Protein AF-A0A7V3ADS8-F1 (afdb_monomer_lite)

Radius of gyration: 53.24 Å; chains: 1; bounding box: 100×28×136 Å

Structure (mmCIF, N/CA/C/O backbone):
data_AF-A0A7V3ADS8-F1
#
_entry.id   AF-A0A7V3ADS8-F1
#
loop_
_atom_site.group_PDB
_atom_site.id
_atom_site.type_symbol
_atom_site.label_atom_id
_atom_site.label_alt_id
_atom_site.label_comp_id
_atom_site.label_asym_id
_atom_site.label_entity_id
_atom_site.label_seq_id
_atom_site.pdbx_PDB_ins_code
_atom_site.Cartn_x
_atom_site.Cartn_y
_atom_site.Cartn_z
_atom_site.occupancy
_atom_site.B_iso_or_equiv
_atom_site.auth_seq_id
_atom_site.auth_comp_id
_atom_site.auth_asym_id
_atom_site.auth_atom_id
_atom_site.pdbx_PDB_model_num
ATOM 1 N N . MET A 1 1 ? 70.111 -1.964 -106.541 1.00 58.00 1 MET A N 1
ATOM 2 C CA . MET A 1 1 ? 68.718 -1.583 -106.201 1.00 58.00 1 MET A CA 1
ATOM 3 C C . MET A 1 1 ? 68.210 -2.117 -104.852 1.00 58.00 1 MET A C 1
ATOM 5 O O . MET A 1 1 ? 67.350 -1.475 -104.272 1.00 58.00 1 MET A O 1
ATOM 9 N N . VAL A 1 2 ? 68.747 -3.212 -104.292 1.00 62.38 2 VAL A N 1
ATOM 10 C CA . VAL A 1 2 ? 68.216 -3.870 -103.067 1.00 62.38 2 VAL A CA 1
ATOM 11 C C . VAL A 1 2 ? 68.418 -3.075 -101.757 1.00 62.38 2 VAL A C 1
ATOM 13 O O . VAL A 1 2 ? 67.629 -3.195 -100.825 1.00 62.38 2 VAL A O 1
ATOM 16 N N . ARG A 1 3 ? 69.431 -2.199 -101.681 1.00 65.88 3 ARG A N 1
ATOM 17 C CA . ARG A 1 3 ? 69.835 -1.507 -100.438 1.00 65.88 3 ARG A CA 1
ATOM 18 C C . ARG A 1 3 ? 68.828 -0.466 -99.915 1.00 65.88 3 ARG A C 1
ATOM 20 O O . ARG A 1 3 ? 68.868 -0.142 -98.736 1.00 65.88 3 ARG A O 1
ATOM 27 N N . TRP A 1 4 ? 67.915 0.024 -100.758 1.00 65.25 4 TRP A N 1
ATOM 28 C CA . TRP A 1 4 ? 66.885 1.000 -100.365 1.00 65.25 4 TRP A CA 1
ATOM 29 C C . TRP A 1 4 ? 65.603 0.330 -99.843 1.00 65.25 4 TRP A C 1
ATOM 31 O O . TRP A 1 4 ? 64.973 0.833 -98.919 1.00 65.25 4 TRP A O 1
ATOM 41 N N . ILE A 1 5 ? 65.281 -0.864 -100.353 1.00 78.38 5 ILE A N 1
ATOM 42 C CA . ILE A 1 5 ? 64.116 -1.658 -99.928 1.00 78.38 5 ILE A CA 1
ATOM 43 C C . ILE A 1 5 ? 64.307 -2.160 -98.489 1.00 78.38 5 ILE A C 1
ATOM 45 O O . ILE A 1 5 ? 63.392 -2.067 -97.676 1.00 78.38 5 ILE A O 1
ATOM 49 N N . VAL A 1 6 ? 65.520 -2.608 -98.141 1.00 80.75 6 VAL A N 1
ATOM 50 C CA . VAL A 1 6 ? 65.853 -3.061 -96.775 1.00 80.75 6 VAL A CA 1
ATOM 51 C C . VAL A 1 6 ? 65.740 -1.917 -95.758 1.00 80.75 6 VAL A C 1
ATOM 53 O O . VAL A 1 6 ? 65.242 -2.126 -94.655 1.00 80.75 6 VAL A O 1
ATOM 56 N N . GLY A 1 7 ? 66.128 -0.693 -96.138 1.00 80.38 7 GLY A N 1
ATOM 57 C CA . GLY A 1 7 ? 65.997 0.487 -95.278 1.00 80.38 7 GLY A CA 1
ATOM 58 C C . GLY A 1 7 ? 64.539 0.851 -94.979 1.00 80.38 7 GLY A C 1
ATOM 59 O O . GLY A 1 7 ? 64.205 1.150 -93.835 1.00 80.38 7 GLY A O 1
ATOM 60 N N . ILE A 1 8 ? 63.658 0.757 -95.980 1.00 84.19 8 ILE A N 1
ATOM 61 C CA . ILE A 1 8 ? 62.223 1.038 -95.819 1.00 84.19 8 ILE A CA 1
ATOM 62 C C . ILE A 1 8 ? 61.558 -0.032 -94.944 1.00 84.19 8 ILE A C 1
ATOM 64 O O . ILE A 1 8 ? 60.793 0.306 -94.045 1.00 84.19 8 ILE A O 1
ATOM 68 N N . VAL A 1 9 ? 61.891 -1.312 -95.138 1.00 85.38 9 VAL A N 1
ATOM 69 C CA . VAL A 1 9 ? 61.341 -2.402 -94.316 1.00 85.38 9 VAL A CA 1
ATOM 70 C C . VAL A 1 9 ? 61.780 -2.270 -92.854 1.00 85.38 9 VAL A C 1
ATOM 72 O O . VAL A 1 9 ? 60.941 -2.374 -91.962 1.00 85.38 9 VAL A O 1
ATOM 75 N N . CYS A 1 10 ? 63.050 -1.950 -92.584 1.00 85.06 10 CYS A N 1
ATOM 76 C CA . CYS A 1 10 ? 63.514 -1.689 -91.217 1.00 85.06 10 CYS A CA 1
ATOM 77 C C . CYS A 1 10 ? 62.814 -0.483 -90.574 1.00 85.06 10 CYS A C 1
ATOM 79 O O . CYS A 1 10 ? 62.481 -0.542 -89.392 1.00 85.06 10 CYS A O 1
ATOM 81 N N . ALA A 1 11 ? 62.549 0.583 -91.333 1.00 84.75 11 ALA A N 1
ATOM 82 C CA . ALA A 1 11 ? 61.834 1.753 -90.825 1.00 84.75 11 ALA A CA 1
ATOM 83 C C . ALA A 1 11 ? 60.366 1.440 -90.487 1.00 84.75 11 ALA A C 1
ATOM 85 O O . ALA A 1 11 ? 59.870 1.884 -89.454 1.00 84.75 11 ALA A O 1
ATOM 86 N N . VAL A 1 12 ? 59.685 0.632 -91.309 1.00 86.56 12 VAL A N 1
ATOM 87 C CA . VAL A 1 12 ? 58.297 0.203 -91.059 1.00 86.56 12 VAL A CA 1
ATOM 88 C C . VAL A 1 12 ? 58.214 -0.716 -89.841 1.00 86.56 12 VAL A C 1
ATOM 90 O O . VAL A 1 12 ? 57.331 -0.543 -89.004 1.00 86.56 12 VAL A O 1
ATOM 93 N N . VAL A 1 13 ? 59.158 -1.649 -89.691 1.00 86.44 13 VAL A N 1
ATOM 94 C CA . VAL A 1 13 ? 59.218 -2.534 -88.517 1.00 86.44 13 VAL A CA 1
ATOM 95 C C . VAL A 1 13 ? 59.523 -1.734 -87.249 1.00 86.44 13 VAL A C 1
ATOM 97 O O . VAL A 1 13 ? 58.870 -1.943 -86.231 1.00 86.44 13 VAL A O 1
ATOM 100 N N . ALA A 1 14 ? 60.443 -0.767 -87.309 1.00 85.56 14 ALA A N 1
ATOM 101 C CA . ALA A 1 14 ? 60.735 0.109 -86.176 1.00 85.56 14 ALA A CA 1
ATOM 102 C C . ALA A 1 14 ? 59.511 0.946 -85.767 1.00 85.56 14 ALA A C 1
ATOM 104 O O . ALA A 1 14 ? 59.213 1.041 -84.580 1.00 85.56 14 ALA A O 1
ATOM 105 N N . LEU A 1 15 ? 58.760 1.488 -86.733 1.00 85.00 15 LEU A N 1
ATOM 106 C CA . LEU A 1 15 ? 57.515 2.223 -86.481 1.00 85.00 15 LEU A CA 1
ATOM 107 C C . LEU A 1 15 ? 56.414 1.339 -85.886 1.00 85.00 15 LEU A C 1
ATOM 109 O O . LEU A 1 15 ? 55.710 1.777 -84.979 1.00 85.00 15 LEU A O 1
ATOM 113 N N . ALA A 1 16 ? 56.285 0.096 -86.351 1.00 82.75 16 ALA A N 1
ATOM 114 C CA . ALA A 1 16 ? 55.311 -0.853 -85.819 1.00 82.75 16 ALA A CA 1
ATOM 115 C C . ALA A 1 16 ? 55.626 -1.239 -84.365 1.00 82.75 16 ALA A C 1
ATOM 117 O O . ALA A 1 16 ? 54.727 -1.260 -83.526 1.00 82.75 16 ALA A O 1
ATOM 118 N N . VAL A 1 17 ? 56.904 -1.475 -84.047 1.00 81.62 17 VAL A N 1
ATOM 119 C CA . VAL A 1 17 ? 57.351 -1.759 -82.674 1.00 81.62 17 VAL A CA 1
ATOM 120 C C . VAL A 1 17 ? 57.153 -0.535 -81.777 1.00 81.62 17 VAL A C 1
ATOM 122 O O . VAL A 1 17 ? 56.658 -0.677 -80.661 1.00 81.62 17 VAL A O 1
ATOM 125 N N . LEU A 1 18 ? 57.453 0.671 -82.272 1.00 80.56 18 LEU A N 1
ATOM 126 C CA . LEU A 1 18 ? 57.229 1.907 -81.519 1.00 80.56 18 LEU A CA 1
ATOM 127 C C . LEU A 1 18 ? 55.742 2.128 -81.222 1.00 80.56 18 LEU A C 1
ATOM 129 O O . LEU A 1 18 ? 55.385 2.477 -80.099 1.00 80.56 18 LEU A O 1
ATOM 133 N N . GLY A 1 19 ? 54.878 1.890 -82.213 1.00 77.50 19 GLY A N 1
ATOM 134 C CA . GLY A 1 19 ? 53.431 2.001 -82.069 1.00 77.50 19 GLY A CA 1
ATOM 135 C C . GLY A 1 19 ? 52.885 1.017 -81.041 1.00 77.50 19 GLY A C 1
ATOM 136 O O . GLY A 1 19 ? 52.108 1.410 -80.180 1.00 77.50 19 GLY A O 1
ATOM 137 N N . LEU A 1 20 ? 53.344 -0.236 -81.066 1.00 74.88 20 LEU A N 1
ATOM 138 C CA . LEU A 1 20 ? 52.872 -1.279 -80.153 1.00 74.88 20 LEU A CA 1
ATOM 139 C C . LEU A 1 20 ? 53.313 -1.019 -78.703 1.00 74.88 20 LEU A C 1
ATOM 141 O O . LEU A 1 20 ? 52.526 -1.212 -77.779 1.00 74.88 20 LEU A O 1
ATOM 145 N N . VAL A 1 21 ? 54.525 -0.493 -78.500 1.00 77.44 21 VAL A N 1
ATOM 146 C CA . VAL A 1 21 ? 55.016 -0.081 -77.173 1.00 77.44 21 VAL A CA 1
ATOM 147 C C . VAL A 1 21 ? 54.263 1.148 -76.651 1.00 77.44 21 VAL A C 1
ATOM 149 O O . VAL A 1 21 ? 53.889 1.175 -75.482 1.00 77.44 21 VAL A O 1
ATOM 152 N N . PHE A 1 22 ? 53.981 2.139 -77.504 1.00 72.38 22 PHE A N 1
ATOM 153 C CA . PHE A 1 22 ? 53.197 3.314 -77.105 1.00 72.38 22 PHE A CA 1
ATOM 154 C C . PHE A 1 22 ? 51.729 2.980 -76.807 1.00 72.38 22 PHE A C 1
ATOM 156 O O . PHE A 1 22 ? 51.137 3.583 -75.914 1.00 72.38 22 PHE A O 1
ATOM 163 N N . PHE A 1 23 ? 51.135 2.027 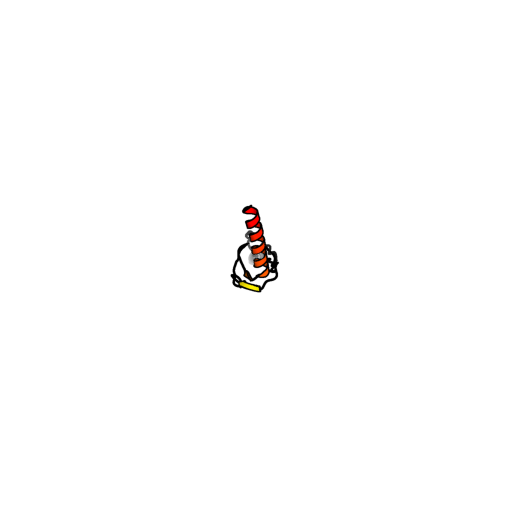-77.531 1.00 63.81 23 PHE A N 1
ATOM 164 C CA . PHE A 1 23 ? 49.728 1.652 -77.353 1.00 63.81 23 PHE A CA 1
ATOM 165 C C . PHE A 1 23 ? 49.506 0.623 -76.232 1.00 63.81 23 PHE A C 1
ATOM 167 O O . PHE A 1 23 ? 48.423 0.579 -75.656 1.00 63.81 23 PHE A O 1
ATOM 174 N N . GLY A 1 24 ? 50.517 -0.186 -75.895 1.00 58.22 24 GLY A N 1
ATOM 175 C CA . GLY A 1 24 ? 50.413 -1.269 -74.910 1.00 58.22 24 GLY A CA 1
ATOM 176 C C . GLY A 1 24 ? 50.473 -0.844 -73.436 1.00 58.22 24 GLY A C 1
ATOM 177 O O . GLY A 1 24 ? 50.200 -1.663 -72.566 1.00 58.22 24 GLY A O 1
ATOM 178 N N . VAL A 1 25 ? 50.807 0.418 -73.133 1.00 55.84 25 VAL A N 1
ATOM 179 C CA . VAL A 1 25 ? 50.979 0.934 -71.752 1.00 55.84 25 VAL A CA 1
ATOM 180 C C . VAL A 1 25 ? 49.837 1.874 -71.351 1.00 55.84 25 VAL A C 1
ATOM 182 O O . VAL A 1 25 ? 49.999 2.792 -70.554 1.00 55.84 25 VAL A O 1
ATOM 185 N N . LYS A 1 26 ? 48.633 1.655 -71.880 1.00 52.41 26 LYS A N 1
ATOM 186 C CA . LYS A 1 26 ? 47.417 2.248 -71.310 1.00 52.41 26 LYS A CA 1
ATOM 187 C C . LYS A 1 26 ? 46.696 1.196 -70.472 1.00 52.41 26 LYS A C 1
ATOM 189 O O . LYS A 1 26 ? 45.584 0.786 -70.769 1.00 52.41 26 LYS A O 1
ATOM 194 N N . THR A 1 27 ? 47.386 0.733 -69.428 1.00 51.03 27 THR A N 1
ATOM 195 C CA . THR A 1 27 ? 46.779 -0.037 -68.339 1.00 51.03 27 THR A CA 1
ATOM 196 C C . THR A 1 27 ? 45.824 0.895 -67.611 1.00 51.03 27 THR A C 1
ATOM 198 O O . THR A 1 27 ? 46.226 1.724 -66.794 1.00 51.03 27 THR A O 1
ATOM 201 N N . GLU A 1 28 ? 44.555 0.791 -67.978 1.00 54.50 28 GLU A N 1
ATOM 202 C CA . GLU A 1 28 ? 43.436 1.427 -67.307 1.00 54.50 28 GLU A CA 1
ATOM 203 C C . GLU A 1 28 ? 43.316 0.783 -65.922 1.00 54.50 28 GLU A C 1
ATOM 205 O O . GLU A 1 28 ? 42.840 -0.338 -65.749 1.00 54.50 28 GLU A O 1
ATOM 210 N N . ARG A 1 29 ? 43.906 1.450 -64.930 1.00 52.06 29 ARG A N 1
ATOM 211 C CA . ARG A 1 29 ? 43.871 1.035 -63.532 1.00 52.06 29 ARG A CA 1
ATOM 212 C C . ARG A 1 29 ? 42.442 1.244 -63.038 1.00 52.06 29 ARG A C 1
ATOM 214 O O . ARG A 1 29 ? 42.065 2.368 -62.731 1.00 52.06 29 ARG A O 1
ATOM 221 N N . GLU A 1 30 ? 41.656 0.172 -62.992 1.00 54.25 30 GLU A N 1
ATOM 222 C CA . GLU A 1 30 ? 40.337 0.159 -62.354 1.00 54.25 30 GLU A CA 1
ATOM 223 C C . GLU A 1 30 ? 40.484 0.517 -60.868 1.00 54.25 30 GLU A C 1
ATOM 225 O O . GLU A 1 30 ? 40.807 -0.314 -60.016 1.00 54.25 30 GLU A O 1
ATOM 230 N N . GLU A 1 31 ? 40.280 1.792 -60.544 1.00 57.88 31 GLU A N 1
ATOM 231 C CA . GLU A 1 31 ? 40.152 2.247 -59.168 1.00 57.88 31 GLU A CA 1
ATOM 232 C C . GLU A 1 31 ? 38.771 1.845 -58.651 1.00 57.88 31 GLU A C 1
ATOM 234 O O . GLU A 1 31 ? 37.746 2.453 -58.973 1.00 57.88 31 GLU A O 1
ATOM 239 N N . GLN A 1 32 ? 38.743 0.779 -57.848 1.00 50.84 32 GLN A N 1
ATOM 240 C CA . GLN A 1 32 ? 37.537 0.306 -57.178 1.00 50.84 32 GLN A CA 1
ATOM 241 C C . GLN A 1 32 ? 37.000 1.386 -56.238 1.00 50.84 32 GLN A C 1
ATOM 243 O O . GLN A 1 32 ? 37.417 1.515 -55.086 1.00 50.84 32 GLN A O 1
ATOM 248 N N . THR A 1 33 ? 36.059 2.177 -56.744 1.00 61.16 33 THR A N 1
ATOM 249 C CA . THR A 1 33 ? 35.435 3.259 -55.992 1.00 61.16 33 THR A CA 1
ATOM 250 C C . THR A 1 33 ? 34.100 2.768 -55.453 1.00 61.16 33 THR A C 1
ATOM 252 O O . THR A 1 33 ? 33.187 2.441 -56.209 1.00 61.16 33 THR A O 1
ATOM 255 N N . TYR A 1 34 ? 33.966 2.707 -54.130 1.00 61.91 34 TYR A N 1
ATOM 256 C CA . TYR A 1 34 ? 32.711 2.318 -53.495 1.00 61.91 34 TYR A CA 1
ATOM 257 C C . TYR A 1 34 ? 31.810 3.545 -53.307 1.00 61.91 34 TYR A C 1
ATOM 259 O O . TYR A 1 34 ? 32.177 4.509 -52.634 1.00 61.91 34 TYR A O 1
ATOM 267 N N . THR A 1 35 ? 30.613 3.524 -53.899 1.00 65.81 35 THR A N 1
ATOM 268 C CA . THR A 1 35 ? 29.648 4.625 -53.782 1.00 65.81 35 THR A CA 1
ATOM 269 C C . THR A 1 35 ? 29.016 4.646 -52.391 1.00 65.81 35 THR A C 1
ATOM 271 O O . THR A 1 35 ? 28.173 3.815 -52.048 1.00 65.81 35 THR A O 1
ATOM 274 N N . VAL A 1 36 ? 29.385 5.640 -51.584 1.00 67.38 36 VAL A N 1
ATOM 275 C CA . VAL A 1 36 ? 28.834 5.830 -50.238 1.00 67.38 36 VAL A CA 1
ATOM 276 C C . VAL A 1 36 ? 27.466 6.513 -50.333 1.00 67.38 36 VAL A C 1
ATOM 278 O O . VAL A 1 36 ? 27.367 7.701 -50.631 1.00 67.38 36 VAL A O 1
ATOM 281 N N . LYS A 1 37 ? 26.383 5.773 -50.066 1.00 68.94 37 LYS A N 1
ATOM 282 C CA . LYS A 1 37 ? 25.034 6.347 -49.928 1.00 68.94 37 LYS A CA 1
ATOM 283 C C . LYS A 1 37 ? 24.847 6.881 -48.509 1.00 68.94 37 LYS A C 1
ATOM 285 O O . LYS A 1 37 ? 24.943 6.127 -47.541 1.00 68.94 37 LYS A O 1
ATOM 290 N N . ARG A 1 38 ? 24.558 8.179 -48.380 1.00 66.62 38 ARG A N 1
ATOM 291 C CA . ARG A 1 38 ? 24.246 8.821 -47.096 1.00 66.62 38 ARG A CA 1
ATOM 292 C C . ARG A 1 38 ? 22.925 8.262 -46.561 1.00 66.62 38 ARG A C 1
ATOM 294 O O . ARG A 1 38 ? 21.877 8.474 -47.158 1.00 66.62 38 ARG A O 1
ATOM 301 N N . ARG A 1 39 ? 22.992 7.538 -45.444 1.00 64.81 39 ARG A N 1
ATOM 302 C CA . ARG A 1 39 ? 21.832 7.088 -44.668 1.00 64.81 39 ARG A CA 1
ATOM 303 C C . ARG A 1 39 ? 21.886 7.791 -43.314 1.00 64.81 39 ARG A C 1
ATOM 305 O O . ARG A 1 39 ? 22.963 7.871 -42.724 1.00 64.81 39 ARG A O 1
ATOM 312 N N . GLU A 1 40 ? 20.761 8.316 -42.840 1.00 65.44 40 GLU A N 1
ATOM 313 C CA . GLU A 1 40 ? 20.681 8.859 -41.484 1.00 65.44 40 GLU A CA 1
ATOM 314 C C . GLU A 1 40 ? 20.930 7.733 -40.481 1.00 65.44 40 GLU A C 1
ATOM 316 O O . GLU A 1 40 ? 20.218 6.729 -40.427 1.00 65.44 40 GLU A O 1
ATOM 321 N N . MET A 1 41 ? 22.020 7.876 -39.737 1.00 59.66 41 MET A N 1
ATOM 322 C CA . MET A 1 41 ? 22.450 6.917 -38.736 1.00 59.66 41 MET A CA 1
ATOM 323 C C . MET A 1 41 ? 21.846 7.373 -37.408 1.00 59.66 41 MET A C 1
ATOM 325 O O . MET A 1 41 ? 22.304 8.348 -36.813 1.00 59.66 41 MET A O 1
ATOM 329 N N . GLY A 1 42 ? 20.778 6.706 -36.970 1.00 61.69 42 GLY A N 1
ATOM 330 C CA . GLY A 1 42 ? 20.139 6.990 -35.688 1.00 61.69 42 GLY A CA 1
ATOM 331 C C . GLY A 1 42 ? 21.138 6.798 -34.548 1.00 61.69 42 GLY A C 1
ATOM 332 O O . GLY A 1 42 ? 21.547 5.677 -34.247 1.00 61.69 42 GLY A O 1
ATOM 333 N N . ARG A 1 43 ? 21.563 7.896 -33.921 1.00 60.81 43 ARG A N 1
ATOM 334 C CA . ARG A 1 43 ? 22.441 7.866 -32.748 1.00 60.81 43 ARG A CA 1
ATOM 335 C C . ARG A 1 43 ? 21.609 7.453 -31.534 1.00 60.81 43 ARG A C 1
ATOM 337 O O . ARG A 1 43 ? 20.956 8.283 -30.911 1.00 60.81 43 ARG A O 1
ATOM 344 N N . SER A 1 44 ? 21.615 6.168 -31.193 1.00 67.44 44 SER A N 1
ATOM 345 C CA . SER A 1 44 ? 21.012 5.697 -29.945 1.00 67.44 44 SER A CA 1
ATOM 346 C C . SER A 1 44 ? 21.974 5.954 -28.785 1.00 67.44 44 SER A C 1
ATOM 348 O O . SER A 1 44 ? 23.008 5.290 -28.676 1.00 67.44 44 SER 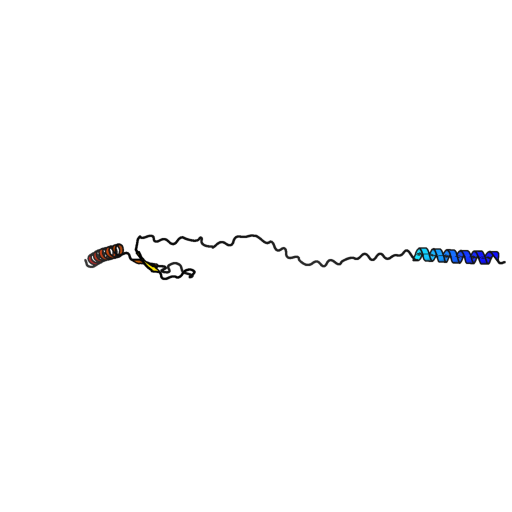A O 1
ATOM 350 N N . VAL A 1 45 ? 21.648 6.902 -27.910 1.00 73.19 45 VAL A N 1
ATOM 351 C CA . VAL A 1 45 ? 22.357 7.076 -26.638 1.00 73.19 45 VAL A CA 1
ATOM 352 C C . VAL A 1 45 ? 21.703 6.147 -25.621 1.00 73.19 45 VAL A C 1
ATOM 354 O O . VAL A 1 45 ? 20.539 6.319 -25.274 1.00 73.19 45 VAL A O 1
ATOM 357 N N . ARG A 1 46 ? 22.437 5.126 -25.170 1.00 71.31 46 ARG A N 1
ATOM 358 C CA . ARG A 1 46 ? 21.994 4.244 -24.084 1.00 71.31 46 ARG A CA 1
ATOM 359 C C . ARG A 1 46 ? 22.450 4.841 -22.760 1.00 71.31 46 ARG A C 1
ATOM 361 O O . ARG A 1 46 ? 23.638 4.817 -22.457 1.00 71.31 46 ARG A O 1
ATOM 368 N N . GLY A 1 47 ? 21.507 5.386 -22.001 1.00 73.62 47 GLY A N 1
ATOM 369 C CA . GLY A 1 47 ? 21.722 5.734 -20.601 1.00 73.62 47 GLY A CA 1
ATOM 370 C C . GLY A 1 47 ? 21.518 4.501 -19.728 1.00 73.62 47 GLY A C 1
ATOM 371 O O . GLY A 1 47 ? 20.509 3.812 -19.864 1.00 73.62 47 GLY A O 1
ATOM 372 N N . LEU A 1 48 ? 22.472 4.213 -18.845 1.00 78.94 48 LEU A N 1
ATOM 373 C CA . LEU A 1 48 ? 22.265 3.264 -17.756 1.00 78.94 48 LEU A CA 1
ATOM 374 C C . LEU A 1 48 ? 21.524 4.014 -16.647 1.00 78.94 48 LEU A C 1
ATOM 376 O O . LEU A 1 48 ? 22.040 4.989 -16.109 1.00 78.94 48 LEU A O 1
ATOM 380 N N . GLY A 1 49 ? 20.300 3.592 -16.350 1.00 80.81 49 GLY A N 1
ATOM 381 C CA . GLY A 1 49 ? 19.488 4.132 -15.266 1.00 80.81 49 GLY A CA 1
ATOM 382 C C . GLY A 1 49 ? 19.000 2.995 -14.383 1.00 80.81 49 GLY A C 1
ATOM 383 O O . GLY A 1 49 ? 18.713 1.904 -14.876 1.00 80.81 49 GLY A O 1
ATOM 384 N N . LYS A 1 50 ? 18.923 3.240 -13.077 1.00 80.62 50 LYS A N 1
ATOM 385 C CA . LYS A 1 50 ? 18.320 2.299 -12.136 1.00 80.62 50 LYS A CA 1
ATOM 386 C C . LYS A 1 50 ? 16.817 2.559 -12.088 1.00 80.62 50 LYS A C 1
ATOM 388 O O . LYS A 1 50 ? 16.394 3.699 -11.914 1.00 80.62 50 LYS A O 1
ATOM 393 N N . VAL A 1 51 ? 16.021 1.509 -12.269 1.00 82.75 51 VAL A N 1
ATOM 394 C CA . VAL A 1 51 ? 14.572 1.578 -12.067 1.00 82.75 51 VAL A CA 1
ATOM 395 C C . VAL A 1 51 ? 14.321 1.516 -10.566 1.00 82.75 51 VAL A C 1
ATOM 397 O O . VAL A 1 51 ? 14.686 0.534 -9.922 1.00 82.75 51 VAL A O 1
ATOM 400 N N . GLU A 1 52 ? 13.733 2.570 -10.013 1.00 79.19 52 GLU A N 1
ATOM 401 C CA . GLU A 1 52 ? 13.335 2.636 -8.608 1.00 79.19 52 GLU A CA 1
ATOM 402 C C . GLU A 1 52 ? 11.821 2.812 -8.504 1.00 79.19 52 GLU A C 1
ATOM 404 O O . GLU A 1 52 ? 11.173 3.345 -9.412 1.00 79.19 52 GLU A O 1
ATOM 409 N N . SER A 1 53 ? 11.246 2.333 -7.401 1.00 77.38 53 SER A N 1
ATOM 410 C CA . SER A 1 53 ? 9.836 2.572 -7.113 1.00 77.38 53 SER A CA 1
ATOM 411 C C . SER A 1 53 ? 9.601 4.073 -6.939 1.00 77.38 53 SER A C 1
ATOM 413 O O . SER A 1 53 ? 10.397 4.767 -6.308 1.00 77.38 53 SER A O 1
ATOM 415 N N . ARG A 1 54 ? 8.484 4.586 -7.471 1.00 77.19 54 ARG A N 1
ATOM 416 C CA . ARG A 1 54 ? 8.089 5.992 -7.273 1.00 77.19 54 ARG A CA 1
ATOM 417 C C . ARG A 1 54 ? 7.904 6.317 -5.788 1.00 77.19 54 ARG A C 1
ATOM 419 O O . ARG A 1 54 ? 8.103 7.461 -5.390 1.00 77.19 54 ARG A O 1
ATOM 426 N N . ILE A 1 55 ? 7.474 5.331 -5.004 1.00 73.94 55 ILE A N 1
ATOM 427 C CA . ILE A 1 55 ? 7.240 5.458 -3.568 1.00 73.94 55 ILE A CA 1
ATOM 428 C C . ILE A 1 55 ? 8.183 4.472 -2.875 1.00 73.94 55 ILE A C 1
ATOM 430 O O . ILE A 1 55 ? 8.167 3.292 -3.239 1.00 73.94 55 ILE A O 1
ATOM 434 N N . PRO A 1 56 ? 9.018 4.932 -1.929 1.00 68.81 56 PRO A N 1
ATOM 435 C CA . PRO A 1 56 ? 9.917 4.049 -1.200 1.00 68.81 56 PRO A CA 1
ATOM 436 C C . PRO A 1 56 ? 9.123 3.019 -0.396 1.00 68.81 56 PRO A C 1
ATOM 438 O O . PRO A 1 56 ? 8.009 3.297 0.051 1.00 68.81 56 PRO A O 1
ATOM 441 N N . ASP A 1 57 ? 9.721 1.846 -0.197 1.00 75.31 57 ASP A N 1
ATOM 442 C CA . ASP A 1 57 ? 9.147 0.797 0.640 1.00 75.31 57 ASP A CA 1
ATOM 443 C C . ASP A 1 57 ? 8.886 1.359 2.039 1.00 75.31 57 ASP A C 1
ATOM 445 O O . ASP A 1 57 ? 9.809 1.750 2.758 1.00 75.31 57 ASP A O 1
ATOM 449 N N . GLN A 1 58 ? 7.610 1.448 2.412 1.00 73.25 58 GLN A N 1
ATOM 450 C CA . GLN A 1 58 ? 7.215 1.970 3.708 1.00 73.25 58 GLN A CA 1
ATOM 451 C C . GLN A 1 58 ? 6.933 0.797 4.648 1.00 73.25 58 GLN A C 1
ATOM 453 O O . GLN A 1 58 ? 6.007 0.024 4.384 1.00 73.25 58 GLN A O 1
ATOM 458 N N . PRO A 1 59 ? 7.707 0.632 5.737 1.00 76.88 59 PRO A N 1
ATOM 459 C CA . PRO A 1 59 ? 7.453 -0.433 6.691 1.00 76.88 59 PRO A CA 1
ATOM 460 C C . PRO A 1 59 ? 6.078 -0.218 7.327 1.00 76.88 59 PRO A C 1
ATOM 462 O O . PRO A 1 59 ? 5.808 0.824 7.928 1.00 76.88 59 PRO A O 1
ATOM 465 N N . LEU A 1 60 ? 5.200 -1.208 7.173 1.00 79.12 60 LEU A N 1
ATOM 466 C CA . LEU A 1 60 ? 3.895 -1.213 7.817 1.00 79.12 60 LEU A CA 1
ATOM 467 C C . LEU A 1 60 ? 4.086 -1.475 9.315 1.00 79.12 60 LEU A C 1
ATOM 469 O O . LEU A 1 60 ? 4.632 -2.504 9.707 1.00 79.12 60 LEU A O 1
ATOM 473 N N . GLY A 1 61 ? 3.624 -0.545 10.148 1.00 79.50 61 GLY A N 1
ATOM 474 C CA . GLY A 1 61 ? 3.659 -0.657 11.602 1.00 79.50 61 GLY A CA 1
ATOM 475 C C . GLY A 1 61 ? 2.320 -0.267 12.215 1.00 79.50 61 GLY A C 1
ATOM 476 O O . GLY A 1 61 ? 1.612 0.597 11.696 1.00 79.50 61 GLY A O 1
ATOM 477 N N . PHE A 1 62 ? 1.971 -0.903 13.329 1.00 80.25 62 PHE A N 1
ATOM 478 C CA . PHE A 1 62 ? 0.778 -0.552 14.089 1.00 80.25 62 PHE A CA 1
ATOM 479 C C . PHE A 1 62 ? 1.106 0.571 15.075 1.00 80.25 62 PHE A C 1
ATOM 481 O O . PHE A 1 62 ? 2.051 0.468 15.851 1.00 80.25 62 PHE A O 1
ATOM 488 N N . VAL A 1 63 ? 0.321 1.651 15.040 1.00 76.75 63 VAL A N 1
ATOM 489 C CA . VAL A 1 63 ? 0.488 2.805 15.946 1.00 76.75 63 VAL A CA 1
ATOM 490 C C . VAL A 1 63 ? 0.081 2.450 17.379 1.00 76.75 63 VAL A C 1
ATOM 492 O O . VAL A 1 63 ? 0.626 2.988 18.339 1.00 76.75 63 VAL A O 1
ATOM 495 N N . ILE A 1 64 ? -0.880 1.537 17.519 1.00 79.38 64 ILE A N 1
ATOM 496 C CA . ILE A 1 64 ? -1.391 1.055 18.800 1.00 79.38 64 ILE A CA 1
ATOM 497 C C . ILE A 1 64 ? -0.952 -0.389 19.032 1.00 79.38 64 ILE A C 1
ATOM 499 O O . ILE A 1 64 ? -0.918 -1.200 18.105 1.00 79.38 64 ILE A O 1
ATOM 503 N N . GLY A 1 65 ? -0.634 -0.706 20.286 1.00 74.81 65 GLY A N 1
ATOM 504 C CA . GLY A 1 65 ? -0.438 -2.084 20.716 1.00 74.81 65 GLY A CA 1
ATOM 505 C C . GLY A 1 65 ? -1.774 -2.827 20.742 1.00 74.81 65 GLY A C 1
ATOM 506 O O . GLY A 1 65 ? -2.781 -2.286 21.195 1.00 74.81 65 GLY A O 1
ATOM 507 N N . GLY A 1 66 ? -1.779 -4.064 20.258 1.00 78.06 66 GLY A N 1
ATOM 508 C CA . GLY A 1 66 ? -2.964 -4.914 20.204 1.00 78.06 66 GLY A CA 1
ATOM 509 C C . GLY A 1 66 ? -2.616 -6.295 19.665 1.00 78.06 66 GLY A C 1
ATOM 510 O O . GLY A 1 66 ? -1.523 -6.509 19.136 1.00 78.06 66 GLY A O 1
ATOM 511 N N . ARG A 1 67 ? -3.538 -7.247 19.807 1.00 82.31 67 ARG A N 1
ATOM 512 C CA . ARG A 1 67 ? -3.386 -8.573 19.197 1.00 82.31 67 ARG A CA 1
ATOM 513 C C . ARG A 1 67 ? -3.895 -8.520 17.761 1.00 82.31 67 ARG A C 1
ATOM 515 O O . ARG A 1 67 ? -4.906 -7.886 17.494 1.00 82.31 67 ARG A O 1
ATOM 522 N N . LEU A 1 68 ? -3.230 -9.201 16.834 1.00 85.62 68 LEU A N 1
ATOM 523 C CA . LEU A 1 68 ? -3.736 -9.332 15.470 1.00 85.62 68 LEU A CA 1
ATOM 524 C C . LEU A 1 68 ? -4.982 -10.229 15.466 1.00 85.62 68 LEU A C 1
ATOM 526 O O . LEU A 1 68 ? -4.896 -11.398 15.835 1.00 85.62 68 LEU A O 1
ATOM 530 N N . LYS A 1 69 ? -6.130 -9.678 15.066 1.00 87.94 69 LYS A N 1
ATOM 531 C CA . LYS A 1 69 ? -7.405 -10.403 14.989 1.00 87.94 69 LYS A CA 1
ATOM 532 C C . LYS A 1 69 ? -7.572 -11.085 13.641 1.00 87.94 69 LYS A C 1
ATOM 534 O O . LYS A 1 69 ? -7.930 -12.255 13.571 1.00 87.94 69 LYS A O 1
ATOM 539 N N . ALA A 1 70 ? -7.325 -10.336 12.571 1.00 85.19 70 ALA A N 1
ATOM 540 C CA . ALA A 1 70 ? -7.477 -10.814 11.206 1.00 85.19 70 ALA A CA 1
ATOM 541 C C . ALA A 1 70 ? -6.574 -10.034 10.248 1.00 85.19 70 ALA A C 1
ATOM 543 O O . ALA A 1 70 ? -6.302 -8.852 10.460 1.00 85.19 70 ALA A O 1
ATOM 544 N N . VAL A 1 71 ? -6.154 -10.701 9.175 1.00 89.31 71 VAL A N 1
ATOM 545 C CA . VAL A 1 71 ? -5.450 -10.108 8.033 1.00 89.31 71 VAL A CA 1
ATOM 546 C C . VAL A 1 71 ? -6.325 -10.317 6.806 1.00 89.31 71 VAL A C 1
ATOM 548 O O . 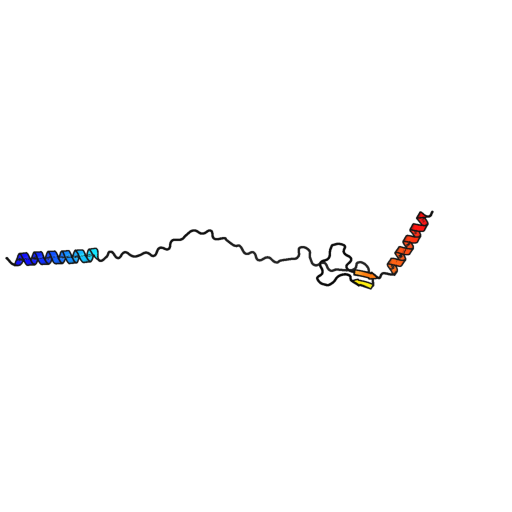VAL A 1 71 ? -6.807 -11.424 6.579 1.00 89.31 71 VAL A O 1
ATOM 551 N N . PHE A 1 72 ? -6.554 -9.256 6.037 1.00 87.56 72 PHE A N 1
ATOM 552 C CA . PHE A 1 72 ? -7.487 -9.265 4.903 1.00 87.56 72 PHE A CA 1
ATOM 553 C C . PHE A 1 72 ? -6.791 -9.260 3.542 1.00 87.56 72 PHE A C 1
ATOM 555 O O . PHE A 1 72 ? -7.460 -9.232 2.513 1.00 87.56 72 PHE A O 1
ATOM 562 N N . VAL A 1 73 ? -5.460 -9.275 3.530 1.00 89.38 73 VAL A N 1
ATOM 563 C CA . VAL A 1 73 ? -4.644 -9.166 2.320 1.00 89.38 73 VAL A CA 1
ATOM 564 C C . VAL A 1 73 ? -3.656 -10.318 2.229 1.00 89.38 73 VAL A C 1
ATOM 566 O O . VAL A 1 73 ? -3.171 -10.812 3.247 1.00 89.38 73 VAL A O 1
ATOM 569 N N . ILE A 1 74 ? -3.357 -10.735 1.001 1.00 88.62 74 ILE A N 1
ATOM 570 C CA . ILE A 1 74 ? -2.307 -11.716 0.712 1.00 88.62 74 ILE A CA 1
ATOM 571 C C . ILE A 1 74 ? -1.033 -11.024 0.224 1.00 88.62 74 ILE A C 1
ATOM 573 O O . ILE A 1 74 ? -1.060 -9.907 -0.298 1.00 88.62 74 ILE A O 1
ATOM 577 N N . GLU A 1 75 ? 0.100 -11.702 0.376 1.00 84.88 75 GLU A N 1
ATOM 578 C CA . GLU A 1 75 ? 1.387 -11.204 -0.106 1.00 84.88 75 GLU A CA 1
ATOM 579 C C . GLU A 1 75 ? 1.358 -10.972 -1.626 1.00 84.88 75 GLU A C 1
ATOM 581 O O . GLU A 1 75 ? 0.857 -11.796 -2.392 1.00 84.88 75 GLU A O 1
ATOM 586 N N . GLY A 1 76 ? 1.877 -9.823 -2.069 1.00 85.00 76 GLY A N 1
ATOM 587 C CA . GLY A 1 76 ? 1.884 -9.427 -3.483 1.00 85.00 76 GLY A CA 1
ATOM 588 C C . GLY A 1 76 ? 0.559 -8.859 -4.011 1.00 85.00 76 GLY A C 1
ATOM 589 O O . GLY A 1 76 ? 0.496 -8.459 -5.174 1.00 85.00 76 GLY A O 1
ATOM 590 N N . GLN A 1 77 ? -0.490 -8.778 -3.186 1.00 88.00 77 GLN A N 1
ATOM 591 C CA . GLN A 1 77 ? -1.750 -8.140 -3.567 1.00 88.00 77 GLN A CA 1
ATOM 592 C C . GLN A 1 77 ? -1.587 -6.620 -3.706 1.00 88.00 77 GLN A C 1
ATOM 594 O O . GLN A 1 77 ? -1.025 -5.950 -2.840 1.00 88.00 77 GLN A O 1
ATOM 599 N N . ALA A 1 78 ? -2.133 -6.057 -4.786 1.00 86.88 78 ALA A N 1
ATOM 600 C CA . ALA A 1 78 ? -2.247 -4.612 -4.942 1.00 86.88 78 ALA A CA 1
ATOM 601 C C . ALA A 1 78 ? -3.375 -4.078 -4.047 1.00 86.88 78 ALA A C 1
ATOM 603 O O . ALA A 1 78 ? -4.523 -4.502 -4.175 1.00 86.88 78 ALA A O 1
ATOM 604 N N . VAL A 1 79 ? -3.042 -3.131 -3.173 1.00 88.44 79 VAL A N 1
ATOM 605 C CA . VAL A 1 79 ? -3.968 -2.517 -2.211 1.00 88.44 79 VAL A CA 1
ATOM 606 C C . VAL A 1 79 ? -4.099 -1.023 -2.474 1.00 88.44 79 VAL A C 1
ATOM 608 O O . VAL A 1 79 ? -3.183 -0.386 -3.005 1.00 88.44 79 VAL A O 1
ATOM 611 N N . LYS A 1 80 ? -5.246 -0.444 -2.121 1.00 88.44 80 LYS A N 1
ATOM 612 C CA . LYS A 1 80 ? -5.490 0.999 -2.254 1.00 88.44 80 LYS A CA 1
ATOM 613 C C . LYS A 1 80 ? -5.225 1.734 -0.943 1.00 88.44 80 LYS A C 1
ATOM 615 O O . LYS A 1 80 ? -5.265 1.162 0.144 1.00 88.44 80 LYS A O 1
ATOM 620 N N . ALA A 1 81 ? -4.995 3.042 -1.040 1.00 84.56 81 ALA A N 1
ATOM 621 C CA . ALA A 1 81 ? -4.888 3.890 0.141 1.00 84.56 81 ALA A CA 1
ATOM 622 C C . ALA A 1 81 ? 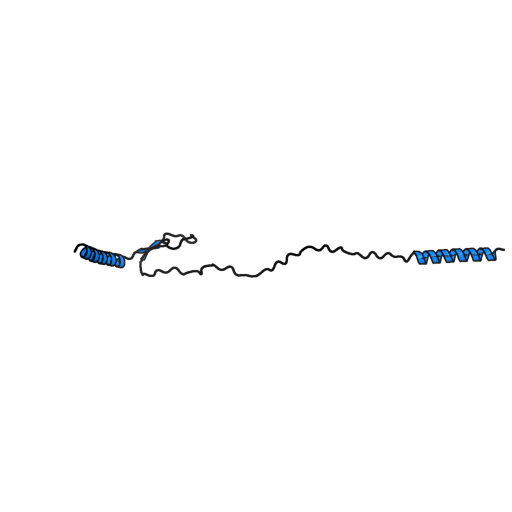-6.190 3.834 0.961 1.00 84.56 81 ALA A C 1
ATOM 624 O O . ALA A 1 81 ? -7.277 4.029 0.417 1.00 84.56 81 ALA A O 1
ATOM 625 N N . GLY A 1 82 ? -6.063 3.568 2.263 1.00 85.75 82 GLY A N 1
ATOM 626 C CA . GLY A 1 82 ? -7.195 3.443 3.187 1.00 85.75 82 GLY A CA 1
ATOM 627 C C . GLY A 1 82 ? -7.862 2.064 3.214 1.00 85.75 82 GLY A C 1
ATOM 628 O O . GLY A 1 82 ? -8.819 1.875 3.961 1.00 85.75 82 GLY A O 1
ATOM 629 N N . GLU A 1 83 ? -7.377 1.094 2.437 1.00 87.81 83 GLU A N 1
ATOM 630 C CA . GLU A 1 83 ? -7.871 -0.280 2.498 1.00 87.81 83 GLU A CA 1
ATOM 631 C C . GLU A 1 83 ? -7.494 -0.937 3.834 1.00 87.81 83 GLU A C 1
ATOM 633 O O . GLU A 1 83 ? -6.372 -0.792 4.328 1.00 87.81 83 GLU A O 1
ATOM 638 N N . LYS A 1 84 ? -8.443 -1.656 4.446 1.00 88.06 84 LYS A N 1
ATOM 639 C CA . LYS A 1 84 ? -8.203 -2.352 5.713 1.00 88.06 84 LYS A CA 1
ATOM 640 C C . LYS A 1 84 ? -7.299 -3.560 5.452 1.00 88.06 84 LYS A C 1
ATOM 642 O O . LYS A 1 84 ? -7.759 -4.576 4.948 1.00 88.06 84 LYS A O 1
ATOM 647 N N . LEU A 1 85 ? -6.029 -3.451 5.834 1.00 88.12 85 LEU A N 1
ATOM 648 C CA . LEU A 1 85 ? -5.044 -4.529 5.672 1.00 88.12 85 LEU A CA 1
ATOM 649 C C . LEU A 1 85 ? -5.163 -5.588 6.775 1.00 88.12 85 LEU A C 1
ATOM 651 O O . LEU A 1 85 ? -5.082 -6.789 6.521 1.00 88.12 85 LEU A O 1
ATOM 655 N N . ALA A 1 86 ? -5.379 -5.133 8.006 1.00 87.12 86 ALA A N 1
ATOM 656 C CA . ALA A 1 86 ? -5.503 -5.977 9.181 1.00 87.12 86 ALA A CA 1
ATOM 657 C C . ALA A 1 86 ? -6.420 -5.329 10.221 1.00 87.12 86 ALA A C 1
ATOM 659 O O . ALA A 1 86 ? -6.603 -4.111 10.243 1.00 87.12 86 ALA A O 1
ATOM 660 N N . GLU A 1 87 ? -6.986 -6.155 11.090 1.00 87.69 87 GLU A N 1
ATOM 661 C CA . GLU A 1 87 ? -7.752 -5.726 12.253 1.00 87.69 87 GLU A CA 1
ATOM 662 C C . GLU A 1 87 ? -7.029 -6.157 13.522 1.00 87.69 87 GLU A C 1
ATOM 664 O O . GLU A 1 87 ? -6.558 -7.293 13.632 1.00 87.69 87 GLU A O 1
ATOM 669 N N . LEU A 1 88 ? -6.935 -5.228 14.470 1.00 87.69 88 LEU A N 1
ATOM 670 C CA . LEU A 1 88 ? -6.380 -5.468 15.792 1.00 87.69 88 LEU A CA 1
ATOM 671 C C . LEU A 1 88 ? -7.522 -5.679 16.784 1.00 87.69 88 LEU A C 1
ATOM 673 O O . LEU A 1 88 ? -8.520 -4.966 16.757 1.00 87.69 88 LEU A O 1
ATOM 677 N N . GLU A 1 89 ? -7.355 -6.653 17.665 1.00 85.44 89 GLU A N 1
ATOM 678 C CA . GLU A 1 89 ? -8.177 -6.850 18.847 1.00 85.44 89 GLU A CA 1
ATOM 679 C C . GLU A 1 89 ? -7.601 -6.005 19.990 1.00 85.44 89 GLU A C 1
ATOM 681 O O . GLU A 1 89 ? -6.454 -6.194 20.417 1.00 85.44 89 GLU A O 1
ATOM 686 N N . THR A 1 90 ? -8.403 -5.047 20.457 1.00 86.44 90 THR A N 1
ATOM 687 C CA . THR A 1 90 ? -8.008 -4.044 21.453 1.00 86.44 90 THR A CA 1
ATOM 688 C C . THR A 1 90 ? -9.116 -3.821 22.494 1.00 86.44 90 THR A C 1
ATOM 690 O O . THR A 1 90 ? -9.772 -2.775 22.473 1.00 86.44 90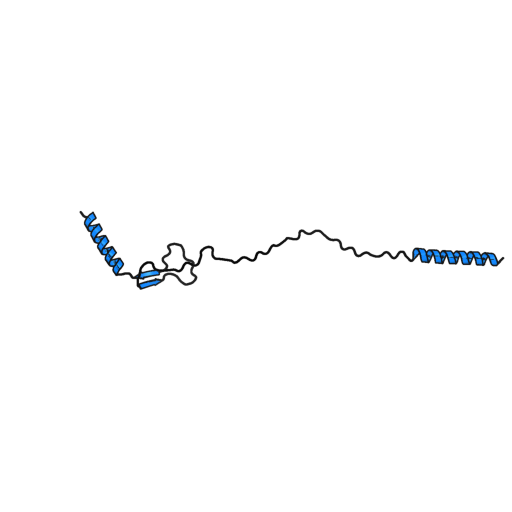 THR A O 1
ATOM 693 N N . PRO A 1 91 ? -9.331 -4.774 23.421 1.00 85.62 91 PRO A N 1
ATOM 694 C CA . PRO A 1 91 ? -10.469 -4.741 24.346 1.00 85.62 91 PRO A CA 1
ATOM 695 C C . PRO A 1 91 ? -10.449 -3.519 25.279 1.00 85.62 91 PRO A C 1
ATOM 697 O O . PRO A 1 91 ? -11.487 -2.914 25.538 1.00 85.62 91 PRO A O 1
ATOM 700 N N . ASP A 1 92 ? -9.265 -3.090 25.725 1.00 86.88 92 ASP A N 1
ATOM 701 C CA . ASP A 1 92 ? -9.124 -1.926 26.609 1.00 86.88 92 ASP A CA 1
ATOM 702 C C . ASP A 1 92 ? -9.554 -0.622 25.924 1.00 86.88 92 ASP A C 1
ATOM 704 O O . ASP A 1 92 ? -10.166 0.255 26.539 1.00 86.88 92 ASP A O 1
ATOM 708 N N . PHE A 1 93 ? -9.247 -0.480 24.633 1.00 87.06 93 PHE A N 1
ATOM 709 C CA . PHE A 1 93 ? -9.637 0.697 23.861 1.00 87.06 93 PHE A CA 1
ATOM 710 C C . PHE A 1 93 ? -11.142 0.703 23.582 1.00 87.06 93 PHE A C 1
ATOM 712 O O . PHE A 1 93 ? -11.769 1.754 23.707 1.00 87.06 93 PHE A O 1
ATOM 719 N N . GLU A 1 94 ? -11.733 -0.457 23.288 1.00 88.38 94 GLU A N 1
ATOM 720 C CA . GLU A 1 94 ? -13.184 -0.597 23.117 1.00 88.38 94 GLU A CA 1
ATOM 721 C C . GLU A 1 94 ? -13.942 -0.222 24.397 1.00 88.38 94 GLU A C 1
ATOM 723 O O . GLU A 1 94 ? -14.879 0.577 24.347 1.00 88.38 94 GLU A O 1
ATOM 728 N N . ALA A 1 95 ? -13.488 -0.702 25.560 1.00 91.00 95 ALA A N 1
ATOM 729 C CA . ALA A 1 95 ? -14.095 -0.369 26.848 1.00 91.00 95 ALA A CA 1
ATOM 730 C C . ALA A 1 95 ? -14.042 1.141 27.145 1.00 91.00 95 ALA A C 1
ATOM 732 O O . ALA A 1 95 ? -15.024 1.730 27.604 1.00 91.00 95 ALA A O 1
ATOM 733 N N . ARG A 1 96 ? -12.915 1.799 26.841 1.00 90.75 96 ARG A N 1
ATOM 734 C CA . ARG A 1 96 ? -12.761 3.255 27.016 1.00 90.75 96 ARG A CA 1
ATOM 735 C C . ARG A 1 96 ? -13.667 4.055 26.086 1.00 90.75 96 ARG A C 1
ATOM 737 O O . ARG A 1 96 ? -14.215 5.070 26.511 1.00 90.75 96 ARG A O 1
ATOM 744 N N . ILE A 1 97 ? -13.833 3.606 24.841 1.00 93.38 97 ILE A N 1
ATOM 745 C CA . ILE A 1 97 ? -14.755 4.232 23.887 1.00 93.38 97 ILE A CA 1
ATOM 746 C C . ILE A 1 97 ? -16.194 4.094 24.387 1.00 93.38 97 ILE A C 1
ATOM 748 O O . ILE A 1 97 ? -16.912 5.091 24.417 1.00 93.38 97 ILE A O 1
ATOM 752 N N . ALA A 1 98 ? -16.597 2.905 24.842 1.00 93.31 98 ALA A N 1
ATOM 753 C CA . ALA A 1 98 ? -17.938 2.671 25.374 1.00 93.31 98 ALA A CA 1
ATOM 754 C C . ALA A 1 98 ? -18.240 3.558 26.596 1.00 93.31 98 ALA A C 1
ATOM 756 O O . ALA A 1 98 ? -19.298 4.185 26.664 1.00 93.31 98 ALA A O 1
ATOM 757 N N . ALA A 1 99 ? -17.288 3.684 27.527 1.00 94.06 99 ALA A N 1
ATOM 758 C CA . ALA A 1 99 ? -17.423 4.570 28.682 1.00 94.06 99 ALA A CA 1
ATOM 759 C C . ALA A 1 99 ? -17.567 6.046 28.269 1.00 94.06 99 ALA A C 1
ATOM 761 O O . ALA A 1 99 ? -18.445 6.747 28.770 1.00 94.06 99 ALA A O 1
ATOM 762 N N . ALA A 1 100 ? -16.749 6.521 27.323 1.00 93.38 100 ALA A N 1
ATOM 763 C CA . ALA A 1 100 ? -16.836 7.894 26.827 1.00 93.38 100 ALA A CA 1
ATOM 764 C C . ALA A 1 100 ? -18.168 8.168 26.107 1.00 93.38 100 ALA A C 1
ATOM 766 O O . ALA A 1 100 ? -18.763 9.229 26.287 1.00 93.38 100 ALA A O 1
ATOM 767 N N . GLN A 1 101 ? -18.663 7.204 25.329 1.00 93.94 101 GLN A N 1
ATOM 768 C CA . GLN A 1 101 ? -19.960 7.304 24.660 1.00 93.94 101 GLN A CA 1
ATOM 769 C C . GLN A 1 101 ? -21.118 7.379 25.659 1.00 93.94 101 GLN A C 1
ATOM 771 O O . GLN 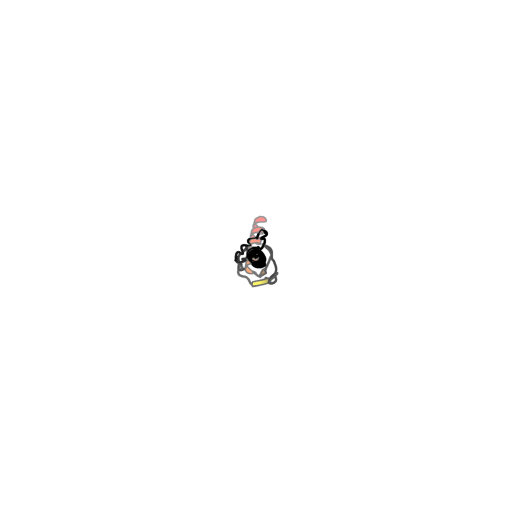A 1 101 ? -22.031 8.173 25.448 1.00 93.94 101 GLN A O 1
ATOM 776 N N . ALA A 1 102 ? -21.064 6.621 26.759 1.00 94.56 102 ALA A N 1
ATOM 777 C CA . ALA A 1 102 ? -22.070 6.694 27.818 1.00 94.56 102 ALA A CA 1
ATOM 778 C C . ALA A 1 102 ? -22.123 8.088 28.466 1.00 94.56 102 ALA A C 1
ATOM 780 O O . ALA A 1 102 ? -23.206 8.641 28.636 1.00 94.56 102 ALA A O 1
ATOM 781 N N . VAL A 1 103 ? -20.961 8.693 28.740 1.00 94.75 103 VAL A N 1
ATOM 782 C CA . VAL A 1 103 ? -20.873 10.059 29.290 1.00 94.75 103 VAL A CA 1
ATOM 783 C C . VAL A 1 103 ? -21.450 11.095 28.320 1.00 94.75 103 VAL A C 1
ATOM 785 O O . VAL A 1 103 ? -22.193 11.985 28.729 1.00 94.75 103 VAL A O 1
ATOM 788 N N . VAL A 1 104 ? -21.144 10.980 27.023 1.00 95.00 104 VAL A N 1
ATOM 789 C CA . VAL A 1 104 ? -21.702 11.881 25.999 1.00 95.00 104 VAL A CA 1
ATOM 790 C C . VAL A 1 104 ? -23.218 11.706 25.879 1.00 95.00 104 VAL A C 1
ATOM 792 O O . VAL A 1 104 ? -23.937 12.696 25.778 1.00 95.00 104 VAL A O 1
ATOM 795 N N . ALA A 1 105 ? -23.715 10.469 25.920 1.00 94.31 105 ALA A N 1
ATOM 796 C CA . ALA A 1 105 ? -25.145 10.188 25.864 1.00 94.31 105 ALA A CA 1
ATOM 797 C C . ALA A 1 105 ? -25.893 10.755 27.081 1.00 94.31 105 ALA A C 1
ATOM 799 O O . ALA A 1 105 ? -26.960 11.340 26.914 1.00 94.31 105 ALA A O 1
ATOM 800 N N . GLU A 1 106 ? -25.319 10.643 28.283 1.00 94.44 106 GLU A N 1
ATOM 801 C CA . GLU A 1 106 ? -25.878 11.243 29.499 1.00 94.44 106 GLU A CA 1
ATOM 802 C C . GLU A 1 106 ? -25.947 12.773 29.394 1.00 94.44 106 GLU A C 1
ATOM 804 O O . GLU A 1 106 ? -26.962 13.372 29.741 1.00 94.44 106 GLU A O 1
ATOM 809 N N . ALA A 1 107 ? -24.899 13.410 28.863 1.00 91.56 107 ALA A N 1
ATOM 810 C CA . ALA A 1 107 ? -24.862 14.857 28.674 1.00 91.56 107 ALA A CA 1
ATOM 811 C C . ALA A 1 107 ? -25.857 15.359 27.614 1.00 91.56 107 ALA A C 1
ATOM 813 O O . ALA A 1 107 ? -26.396 16.447 27.771 1.00 91.56 107 ALA A O 1
ATOM 814 N N . LEU A 1 108 ? -26.107 14.586 26.550 1.00 91.38 108 LEU A N 1
ATOM 815 C CA . LEU A 1 108 ? -27.101 14.922 25.520 1.00 91.38 108 LEU A CA 1
ATOM 816 C C . LEU A 1 108 ? -28.547 14.690 25.979 1.00 91.38 108 LEU A C 1
ATOM 818 O O . LEU A 1 108 ? -29.467 15.274 25.411 1.00 91.38 108 LEU A O 1
ATOM 822 N N . ALA A 1 109 ? -28.755 13.817 26.964 1.00 85.06 109 ALA A N 1
ATOM 823 C CA . ALA A 1 109 ? -30.069 13.525 27.531 1.00 85.06 109 ALA A CA 1
ATOM 824 C C . ALA A 1 109 ? -30.515 14.544 28.597 1.00 85.06 109 ALA A C 1
ATOM 826 O O . ALA A 1 109 ? -31.640 14.447 29.092 1.00 85.06 109 ALA A O 1
ATOM 827 N N . ARG A 1 110 ? -29.638 15.484 28.966 1.00 60.41 110 ARG A N 1
ATOM 828 C CA . ARG A 1 110 ? -29.861 16.514 29.981 1.00 60.41 110 ARG A CA 1
ATOM 829 C C . ARG A 1 110 ? -30.127 17.871 29.341 1.00 60.41 110 ARG A C 1
ATOM 831 O O . ARG A 1 110 ? -30.974 18.597 29.905 1.00 60.41 110 ARG A O 1
#

Secondary structure (DSSP, 8-state):
-HHHHHHHHHHHHHHHHHHHHHHTT----------------------------SS--PPP--SS--EEEEE---TT----TT---EEEE-HHHHHHHHHHHHHHHHHHT-

Sequence (110 aa):
MVRWIVGIVCAVVALAVLGLVFFGVKTEREEQTYTVKRREMGRSVRGLGKVESRIPDQPLGFVIGGRLKAVFVIEGQAVKAGEKLAELETPDFEARIAAAQAVVAEALAR

Foldseek 3Di:
DVPVVVVVVVVVVVVVVVVCVVVVPPPPPPPPDDDDDDDDDPDDDDDDDDDDDPDPDDDDDDPDDFAWPDADDDPPDDDDPPDCGTDGDDVPVVVVVVVVVVVVVVVVVD

pLDDT: mean 78.36, std 11.86, range [50.84, 95.0]